Protein AF-A0A954VR56-F1 (afdb_monomer_lite)

Foldseek 3Di:
DCVLVVVQCVVPVCCVVPLVPKDWDWDADPVRDIDIDIDQSLVVCVVVVHHCDPSSVVVVVVVVVVVVVVSVD

pLDDT: mean 88.46, std 6.1, range [59.91, 97.81]

Sequence (73 aa):
GPGPGGKAMASAPTLGLDAFCQKLLIWQDEKGTVHVTFNDLRVLAARQEVSGGLPLRVINGRLKETFLTALEQ

Structure (mmCIF, N/CA/C/O backbone):
data_AF-A0A954VR56-F1
#
_entry.id   AF-A0A954VR56-F1
#
loop_
_atom_site.group_PDB
_atom_site.id
_atom_site.type_symbol
_atom_site.label_atom_id
_atom_site.label_alt_id
_atom_site.label_comp_id
_atom_site.label_asym_id
_atom_site.label_entity_id
_atom_site.label_seq_id
_atom_site.pdbx_PDB_ins_code
_atom_site.Cartn_x
_atom_site.Cartn_y
_atom_site.Cartn_z
_atom_site.occupancy
_atom_site.B_iso_or_equiv
_atom_site.auth_seq_id
_atom_site.auth_comp_id
_atom_site.auth_asym_id
_atom_site.auth_atom_id
_atom_site.pdbx_PDB_model_num
ATOM 1 N N . GLY A 1 1 ? 11.490 6.800 4.863 1.00 67.00 1 GLY A N 1
ATOM 2 C CA . GLY A 1 1 ? 11.817 7.830 3.853 1.00 67.00 1 GLY A CA 1
ATOM 3 C C . GLY A 1 1 ? 11.313 7.441 2.465 1.00 67.00 1 GLY A C 1
ATOM 4 O O . GLY A 1 1 ? 11.158 6.243 2.225 1.00 67.00 1 GLY A O 1
ATOM 5 N N . PRO A 1 2 ? 11.082 8.413 1.561 1.00 80.31 2 PRO A N 1
ATOM 6 C CA . PRO A 1 2 ? 10.363 8.238 0.284 1.00 80.31 2 PRO A CA 1
ATOM 7 C C . PRO A 1 2 ? 11.139 7.485 -0.815 1.00 80.31 2 PRO A C 1
ATOM 9 O O . PRO A 1 2 ? 10.558 7.101 -1.827 1.00 80.31 2 PRO A O 1
ATOM 12 N N . GLY A 1 3 ? 12.439 7.230 -0.618 1.00 86.44 3 GLY A N 1
ATOM 13 C CA . GLY A 1 3 ? 13.341 6.659 -1.630 1.00 86.44 3 GLY A CA 1
ATOM 14 C C . GLY A 1 3 ? 12.835 5.409 -2.374 1.00 86.44 3 GLY A C 1
ATOM 15 O O . GLY A 1 3 ? 12.958 5.368 -3.597 1.00 86.44 3 GLY A O 1
ATOM 16 N N . PRO A 1 4 ? 12.242 4.395 -1.710 1.00 86.62 4 PRO A N 1
ATOM 17 C CA . PRO A 1 4 ? 11.701 3.229 -2.413 1.00 86.62 4 PRO A CA 1
ATOM 18 C C . PRO A 1 4 ? 10.562 3.557 -3.386 1.00 86.62 4 PRO A C 1
ATOM 20 O O . PRO A 1 4 ? 10.489 2.940 -4.445 1.00 86.62 4 PRO A O 1
ATOM 23 N N . GLY A 1 5 ? 9.710 4.536 -3.060 1.00 85.44 5 GLY A N 1
ATOM 24 C CA . GLY A 1 5 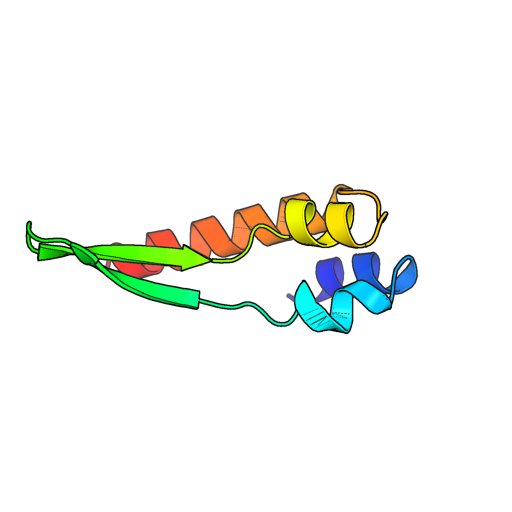? 8.634 4.979 -3.951 1.00 85.44 5 GLY A CA 1
ATOM 25 C C . GLY A 1 5 ? 9.193 5.643 -5.208 1.00 85.44 5 GLY A C 1
ATOM 26 O O . GLY A 1 5 ? 8.811 5.284 -6.316 1.00 85.44 5 GLY A O 1
ATOM 27 N N . GLY A 1 6 ? 10.191 6.519 -5.049 1.00 87.75 6 GLY A N 1
ATOM 28 C CA . GLY A 1 6 ? 10.901 7.125 -6.182 1.00 87.75 6 GLY A CA 1
ATOM 29 C C . GLY A 1 6 ? 11.571 6.090 -7.092 1.00 87.75 6 GLY A C 1
ATOM 30 O O . GLY A 1 6 ? 11.447 6.172 -8.310 1.00 87.75 6 GLY A O 1
ATOM 31 N N . LYS A 1 7 ? 12.209 5.060 -6.515 1.00 89.38 7 LYS A N 1
ATOM 32 C CA . LYS A 1 7 ? 12.802 3.954 -7.290 1.00 89.38 7 LYS A CA 1
ATOM 33 C C . LYS A 1 7 ? 11.765 3.169 -8.095 1.00 89.38 7 LYS A C 1
ATOM 35 O O . LYS A 1 7 ? 12.054 2.785 -9.219 1.00 89.38 7 LYS A O 1
ATOM 40 N N . ALA A 1 8 ? 10.585 2.925 -7.530 1.00 87.69 8 ALA A N 1
ATOM 41 C CA . ALA A 1 8 ? 9.507 2.237 -8.235 1.00 87.69 8 ALA A CA 1
ATOM 42 C C . ALA A 1 8 ? 8.926 3.089 -9.380 1.00 87.69 8 ALA A C 1
ATOM 44 O O . ALA A 1 8 ? 8.703 2.577 -10.473 1.00 87.69 8 ALA A O 1
ATOM 45 N N . MET A 1 9 ? 8.733 4.394 -9.155 1.00 91.31 9 MET A N 1
ATOM 46 C CA . MET A 1 9 ? 8.210 5.307 -10.180 1.00 91.31 9 MET A CA 1
ATOM 47 C C . MET A 1 9 ? 9.200 5.576 -11.317 1.00 91.31 9 MET A C 1
ATOM 49 O O . MET A 1 9 ? 8.763 5.847 -12.428 1.00 91.31 9 MET A O 1
ATOM 53 N N . ALA A 1 10 ? 10.511 5.463 -11.077 1.00 90.56 10 ALA A N 1
ATOM 54 C CA . ALA A 1 10 ? 11.523 5.653 -12.119 1.00 90.56 10 ALA A CA 1
ATOM 55 C C . ALA A 1 10 ? 11.350 4.682 -13.303 1.00 90.56 10 ALA A C 1
ATOM 57 O O . ALA A 1 10 ? 11.583 5.066 -14.444 1.00 90.56 10 ALA A O 1
ATOM 58 N N . SER A 1 11 ? 10.925 3.441 -13.037 1.00 86.62 11 SER A N 1
ATOM 59 C CA . SER A 1 11 ? 10.650 2.433 -14.071 1.00 86.62 11 SER A CA 1
ATOM 60 C C . SER A 1 11 ? 9.181 2.363 -14.489 1.00 86.62 11 SER A C 1
ATOM 62 O O . SER A 1 11 ? 8.878 1.808 -15.539 1.00 86.62 11 SER A O 1
ATOM 64 N N . ALA A 1 12 ? 8.268 2.873 -13.660 1.00 89.56 12 ALA A N 1
ATOM 65 C CA . ALA A 1 12 ? 6.827 2.799 -13.883 1.00 89.56 12 ALA A CA 1
ATOM 66 C C . ALA A 1 12 ? 6.107 4.029 -13.295 1.00 89.56 12 ALA A C 1
ATOM 68 O O . ALA A 1 12 ? 5.544 3.959 -12.197 1.00 89.56 12 ALA A O 1
ATOM 69 N N . PRO A 1 13 ? 6.113 5.173 -14.006 1.00 90.88 13 PRO A N 1
ATOM 70 C CA . PRO A 1 13 ? 5.527 6.422 -13.513 1.00 90.88 13 PRO A CA 1
ATOM 71 C C . PRO A 1 13 ? 4.025 6.332 -13.204 1.00 90.88 13 PRO A C 1
ATOM 73 O O . PRO A 1 13 ? 3.537 7.029 -12.316 1.00 90.88 13 PRO A O 1
ATOM 76 N N . THR A 1 14 ? 3.294 5.443 -13.885 1.00 89.94 14 THR A N 1
ATOM 77 C CA . THR A 1 14 ? 1.851 5.209 -13.687 1.00 89.94 14 THR A CA 1
ATOM 78 C C . THR A 1 14 ? 1.505 4.749 -12.268 1.00 89.94 14 THR A C 1
ATOM 80 O O . THR A 1 14 ? 0.402 5.018 -11.791 1.00 89.94 14 THR A O 1
ATOM 83 N N . LEU A 1 15 ? 2.459 4.157 -11.537 1.00 89.19 15 LEU A N 1
ATOM 84 C CA . LEU A 1 15 ? 2.291 3.808 -10.122 1.00 89.19 15 LEU A CA 1
ATOM 85 C C . LEU A 1 15 ? 2.033 5.039 -9.236 1.00 89.19 15 LEU A C 1
ATOM 87 O O . LEU A 1 15 ? 1.472 4.918 -8.146 1.00 89.19 15 LEU A O 1
ATOM 91 N N . GLY A 1 16 ? 2.429 6.234 -9.683 1.00 87.31 16 GLY A N 1
ATOM 92 C CA . GLY A 1 16 ? 2.134 7.490 -8.995 1.00 87.31 16 GLY A CA 1
ATOM 93 C C . GLY A 1 16 ? 0.638 7.808 -8.912 1.00 87.31 16 GLY A C 1
ATOM 94 O O . GLY A 1 16 ? 0.232 8.516 -7.997 1.00 87.31 16 GLY A O 1
ATOM 95 N N . LEU A 1 17 ? -0.184 7.266 -9.819 1.00 84.56 17 LEU A N 1
ATOM 96 C CA . LEU A 1 17 ? -1.616 7.572 -9.899 1.00 84.56 17 LEU A CA 1
ATOM 97 C C . LEU A 1 17 ? -2.442 6.881 -8.807 1.00 84.56 17 LEU A C 1
ATOM 99 O O . LEU A 1 17 ? -3.414 7.446 -8.309 1.00 84.56 17 LEU A O 1
ATOM 103 N N . ASP A 1 18 ? -2.096 5.647 -8.440 1.00 80.06 18 ASP A N 1
ATOM 104 C CA . ASP A 1 18 ? -2.934 4.817 -7.567 1.00 80.06 18 ASP A CA 1
ATOM 105 C C . ASP A 1 18 ? -2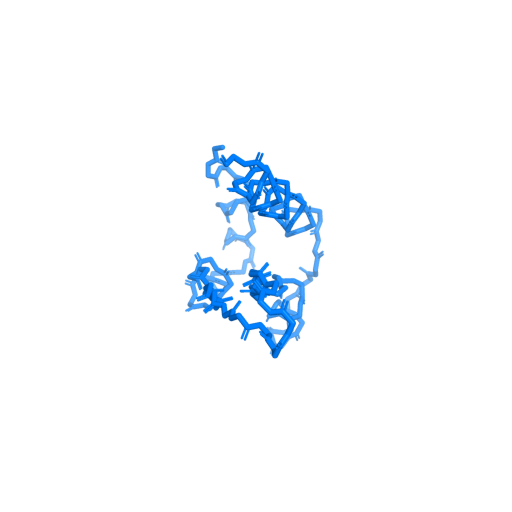.165 4.064 -6.475 1.00 80.06 18 ASP A C 1
ATOM 107 O O . ASP A 1 18 ? -2.738 3.845 -5.405 1.00 80.06 18 ASP A O 1
ATOM 111 N N . ALA A 1 19 ? -0.903 3.700 -6.713 1.00 78.38 19 ALA A N 1
ATOM 112 C CA . ALA A 1 19 ? -0.089 2.898 -5.815 1.00 78.38 19 ALA A CA 1
ATOM 113 C C . ALA A 1 19 ? 0.455 3.772 -4.682 1.00 78.38 19 ALA A C 1
ATOM 115 O O . ALA A 1 19 ? 0.284 3.459 -3.504 1.00 78.38 19 ALA A O 1
ATOM 116 N N . PHE A 1 20 ? 1.038 4.924 -5.012 1.00 78.94 20 PHE A N 1
ATOM 117 C CA . PHE A 1 20 ? 1.610 5.822 -4.002 1.00 78.94 20 PHE A CA 1
ATOM 118 C C . PHE A 1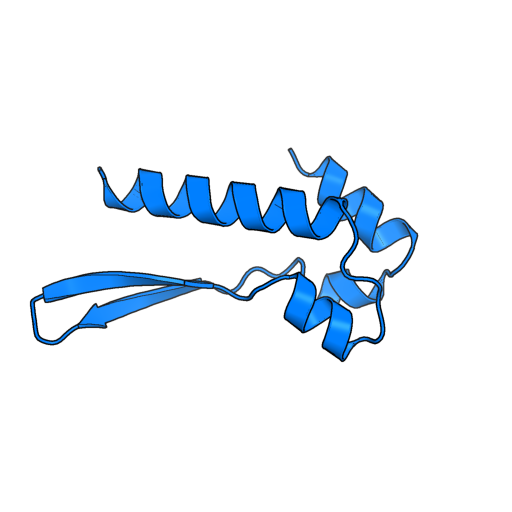 20 ? 0.608 6.813 -3.398 1.00 78.94 20 PHE A C 1
ATOM 120 O O . PHE A 1 20 ? 0.867 7.346 -2.320 1.00 78.94 20 PHE A O 1
ATOM 127 N N . CYS A 1 21 ? -0.578 6.961 -3.995 1.00 74.31 21 CYS A N 1
ATOM 128 C CA . CYS A 1 21 ? -1.754 7.513 -3.321 1.00 74.31 21 CYS A CA 1
ATOM 129 C C . CYS A 1 21 ? -2.352 6.454 -2.383 1.00 74.31 21 CYS A C 1
ATOM 131 O O . CYS A 1 21 ? -3.346 5.802 -2.728 1.00 74.31 21 CYS A O 1
ATOM 133 N N . GLN A 1 22 ? -1.717 6.261 -1.223 1.00 80.56 22 GLN A N 1
ATOM 134 C CA . GLN A 1 22 ? -2.177 5.314 -0.209 1.00 80.56 22 GLN A CA 1
ATOM 135 C C . GLN A 1 22 ? -3.600 5.628 0.244 1.00 80.56 22 GLN A C 1
ATOM 137 O O . GLN A 1 22 ? -3.907 6.752 0.634 1.00 80.56 22 GLN A O 1
ATOM 142 N N . LYS A 1 23 ? -4.463 4.617 0.173 1.00 86.88 23 LYS A N 1
ATOM 143 C CA . LYS A 1 23 ? -5.860 4.675 0.598 1.00 86.88 23 LYS A CA 1
ATOM 144 C C . LYS A 1 23 ? -5.983 3.830 1.848 1.00 86.88 23 LYS A C 1
ATOM 146 O O . LYS A 1 23 ? -5.636 2.651 1.836 1.00 86.88 23 LYS A O 1
ATOM 151 N N . LEU A 1 24 ? -6.476 4.455 2.906 1.00 89.81 24 LEU A N 1
ATOM 152 C CA . LEU A 1 24 ? -6.707 3.826 4.192 1.00 89.81 24 LEU A CA 1
ATOM 153 C C . LEU A 1 24 ? -8.212 3.777 4.437 1.00 89.81 24 LEU A C 1
ATOM 155 O O . LEU A 1 24 ? -8.891 4.793 4.298 1.00 89.81 24 LEU A O 1
ATOM 159 N N . LEU A 1 25 ? -8.718 2.613 4.815 1.00 92.56 25 LEU A N 1
ATOM 160 C CA . LEU A 1 25 ? -10.063 2.449 5.340 1.00 92.56 25 LEU A CA 1
ATOM 161 C C . LEU A 1 25 ? -9.947 1.964 6.782 1.00 92.56 25 LEU A C 1
ATOM 163 O O . LEU A 1 25 ? -9.471 0.854 7.040 1.00 92.56 25 LEU A O 1
ATOM 167 N N . ILE A 1 26 ? -10.387 2.825 7.696 1.00 93.12 26 ILE A N 1
ATOM 168 C CA . ILE A 1 26 ? -10.520 2.534 9.121 1.00 93.12 26 ILE A CA 1
ATOM 169 C C . ILE A 1 26 ? -11.989 2.236 9.381 1.00 93.12 26 ILE A C 1
ATOM 171 O O . ILE A 1 26 ? -12.859 3.008 8.977 1.00 93.12 26 ILE A O 1
ATOM 175 N N . TRP A 1 27 ? -12.265 1.114 10.027 1.00 94.50 27 TRP A N 1
ATOM 176 C CA . TRP A 1 27 ? -13.625 0.683 10.319 1.00 94.50 27 TRP A CA 1
ATOM 177 C C . TRP A 1 27 ? -13.657 -0.141 11.602 1.00 94.50 27 TRP A C 1
ATOM 179 O O . TRP A 1 27 ? -12.627 -0.636 12.051 1.00 94.50 27 TRP A O 1
ATOM 189 N N . GLN A 1 28 ? -14.834 -0.262 12.205 1.00 96.50 28 GLN A N 1
ATOM 190 C CA . GLN A 1 28 ? -15.049 -1.056 13.410 1.00 96.50 28 GLN A CA 1
ATOM 191 C C . GLN A 1 28 ? -16.000 -2.207 13.088 1.00 96.50 2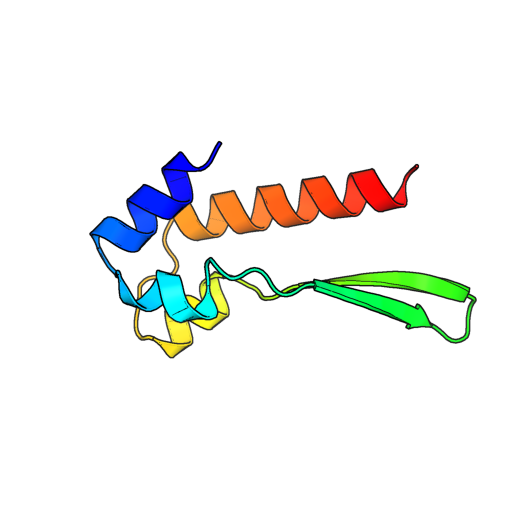8 GLN A C 1
ATOM 193 O O . GLN A 1 28 ? -16.993 -2.002 12.389 1.00 96.50 28 GLN A O 1
ATOM 198 N N . ASP A 1 29 ? -15.685 -3.412 13.561 1.00 96.69 29 ASP A N 1
ATOM 199 C CA . ASP A 1 29 ? -16.576 -4.563 13.418 1.00 96.69 29 ASP A CA 1
ATOM 200 C C . ASP A 1 29 ? -17.661 -4.610 14.507 1.00 96.69 29 ASP A C 1
ATOM 202 O O . ASP A 1 29 ? -17.656 -3.842 15.469 1.00 96.69 29 ASP A O 1
ATOM 206 N N . GLU A 1 30 ? -18.598 -5.550 14.377 1.00 97.81 30 GLU A N 1
ATOM 207 C CA . GLU A 1 30 ? -19.703 -5.746 15.329 1.00 97.81 30 GLU A CA 1
ATOM 208 C C . GLU A 1 30 ? -19.236 -6.106 16.752 1.00 97.81 30 GLU A C 1
ATOM 210 O O . GLU A 1 30 ? -19.995 -5.960 17.708 1.00 97.81 30 GLU A O 1
ATOM 215 N N . LYS A 1 31 ? -17.989 -6.571 16.913 1.00 97.06 31 LYS A N 1
ATOM 216 C CA . LYS A 1 31 ? -17.380 -6.901 18.210 1.00 97.06 31 LYS A CA 1
ATOM 217 C C . LYS A 1 31 ? -16.655 -5.705 18.830 1.00 97.06 31 LYS A C 1
ATOM 219 O O . LYS A 1 31 ? -16.068 -5.845 19.900 1.00 97.06 31 LYS A O 1
ATOM 224 N N . GLY A 1 32 ? -16.674 -4.547 18.170 1.00 95.31 32 GLY A N 1
ATOM 225 C CA . GLY A 1 32 ? -15.991 -3.339 18.613 1.00 95.31 32 GLY A CA 1
ATOM 226 C C . GLY A 1 32 ? -14.505 -3.288 18.246 1.00 95.31 32 GLY A C 1
ATOM 227 O O . GLY A 1 32 ? -13.820 -2.357 18.673 1.00 95.31 32 GLY A O 1
ATOM 228 N N . THR A 1 33 ? -13.990 -4.232 17.451 1.00 93.19 33 THR A N 1
ATOM 229 C CA . THR A 1 33 ? -12.574 -4.247 17.048 1.00 93.19 33 THR A CA 1
ATOM 230 C C . THR A 1 33 ? -12.340 -3.231 15.938 1.00 93.19 33 THR A C 1
ATOM 232 O O . THR A 1 33 ? -13.053 -3.238 14.933 1.00 93.19 33 THR A O 1
ATOM 235 N N . VAL A 1 34 ? -11.338 -2.365 16.103 1.00 92.94 34 VAL A N 1
ATOM 236 C CA . VAL A 1 34 ? -10.928 -1.405 15.071 1.00 92.94 34 VAL A CA 1
ATOM 237 C C . VAL A 1 34 ? -9.981 -2.084 14.088 1.00 92.94 34 VAL A C 1
ATOM 239 O O . VAL A 1 34 ? -8.969 -2.667 14.472 1.00 92.94 34 VAL A O 1
ATOM 242 N N . HIS A 1 35 ? -10.303 -1.975 12.805 1.00 92.44 35 HIS A N 1
ATOM 243 C CA . HIS A 1 35 ? -9.550 -2.540 11.696 1.00 92.44 35 HIS A CA 1
ATOM 244 C C . HIS A 1 35 ? -8.988 -1.432 10.818 1.00 92.44 35 HIS A C 1
ATOM 246 O O . HIS A 1 35 ? -9.653 -0.435 10.528 1.00 92.44 35 HIS A O 1
ATOM 252 N N . VAL A 1 36 ? -7.769 -1.651 10.332 1.00 92.88 36 VAL A N 1
ATOM 253 C CA . VAL A 1 36 ? -7.117 -0.787 9.349 1.00 92.88 36 VAL A CA 1
ATOM 254 C C . VAL A 1 36 ? -6.848 -1.609 8.100 1.00 92.88 36 VAL A C 1
ATOM 256 O O . VAL A 1 36 ? -6.119 -2.599 8.126 1.00 92.88 36 V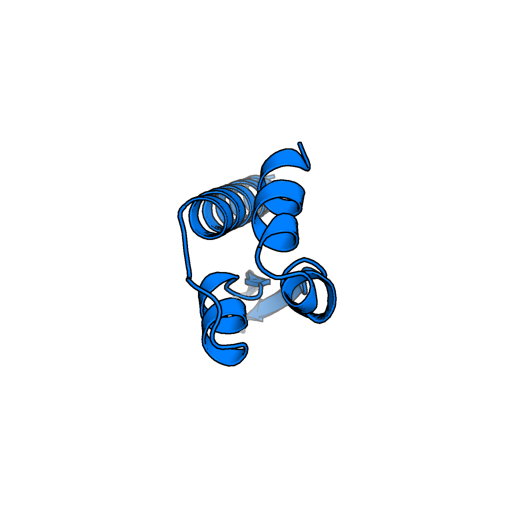AL A O 1
ATOM 259 N N . THR A 1 37 ? -7.440 -1.193 6.988 1.00 92.06 37 THR A N 1
ATOM 260 C CA . THR A 1 37 ? -7.266 -1.827 5.679 1.00 92.06 37 THR A CA 1
ATOM 261 C C . THR A 1 37 ? -6.689 -0.822 4.693 1.00 92.06 37 THR A C 1
ATOM 263 O O . THR A 1 37 ? -7.013 0.363 4.736 1.00 92.06 37 THR A O 1
ATOM 266 N N . PHE A 1 38 ? -5.792 -1.278 3.824 1.00 90.88 38 PHE A N 1
ATOM 267 C CA . PHE A 1 38 ? -5.096 -0.431 2.858 1.00 90.88 38 PHE A CA 1
ATOM 268 C C . PHE A 1 38 ? -4.789 -1.209 1.579 1.00 90.88 38 PHE A C 1
ATOM 270 O O . PHE A 1 38 ? -4.803 -2.442 1.558 1.00 90.88 38 PHE A O 1
ATOM 277 N N . ASN A 1 39 ? -4.532 -0.490 0.490 1.00 89.19 39 ASN A N 1
ATOM 278 C CA . ASN A 1 39 ? -4.259 -1.091 -0.812 1.00 89.19 39 ASN A CA 1
ATOM 279 C C . ASN A 1 39 ? -2.900 -1.822 -0.850 1.00 89.19 39 ASN A C 1
ATOM 281 O O . ASN A 1 39 ? -1.863 -1.223 -0.570 1.00 89.19 39 ASN A O 1
ATOM 285 N N . ASP A 1 40 ? -2.876 -3.092 -1.288 1.00 90.75 40 ASP A N 1
ATOM 286 C CA . ASP A 1 40 ? -1.617 -3.801 -1.582 1.00 90.75 40 ASP A CA 1
ATOM 287 C C . ASP A 1 40 ? -0.997 -3.230 -2.868 1.00 90.75 40 ASP A C 1
ATOM 289 O O . ASP A 1 40 ? -1.550 -3.333 -3.968 1.00 90.75 40 ASP A O 1
ATOM 293 N N . LEU A 1 41 ? 0.195 -2.649 -2.733 1.00 91.12 41 LEU A N 1
ATOM 294 C CA . LEU A 1 41 ? 0.935 -2.032 -3.832 1.00 91.12 41 LEU A CA 1
ATOM 295 C C . LEU A 1 41 ? 1.262 -2.980 -4.987 1.00 91.12 41 LEU A C 1
ATOM 297 O O . LEU A 1 41 ? 1.354 -2.541 -6.130 1.00 91.12 41 LEU A O 1
ATOM 301 N N . ARG A 1 42 ? 1.450 -4.271 -4.715 1.00 91.19 42 ARG A N 1
ATOM 302 C CA . ARG A 1 42 ? 1.764 -5.271 -5.743 1.00 91.19 42 ARG A CA 1
ATOM 303 C C . ARG A 1 42 ? 0.533 -5.627 -6.561 1.00 91.19 42 ARG A C 1
ATOM 305 O O . ARG A 1 42 ? 0.671 -5.883 -7.749 1.00 91.19 42 ARG A O 1
ATOM 312 N N . VAL A 1 43 ? -0.653 -5.607 -5.948 1.00 91.56 43 VAL A N 1
ATOM 313 C CA . VAL A 1 43 ? -1.922 -5.806 -6.666 1.00 91.56 43 VAL A CA 1
ATOM 314 C C . VAL A 1 43 ? -2.172 -4.633 -7.612 1.00 91.56 43 VAL A C 1
ATOM 316 O O . VAL A 1 43 ? -2.527 -4.840 -8.770 1.00 91.56 43 VAL A O 1
ATOM 319 N N . LEU A 1 44 ? -1.916 -3.404 -7.155 1.00 91.44 44 LEU A N 1
ATOM 320 C CA . LEU A 1 44 ? -2.024 -2.220 -8.009 1.00 91.44 44 LEU A CA 1
ATOM 321 C C . LEU A 1 44 ? -0.985 -2.211 -9.133 1.00 91.44 44 LEU A C 1
ATOM 323 O O . LEU A 1 44 ? -1.335 -1.910 -10.268 1.00 91.44 44 LEU A O 1
ATOM 327 N N . ALA A 1 45 ? 0.258 -2.606 -8.850 1.00 91.75 45 ALA A N 1
ATOM 328 C CA . ALA A 1 45 ? 1.278 -2.751 -9.884 1.00 91.75 45 ALA A CA 1
ATOM 329 C C . ALA A 1 45 ? 0.899 -3.815 -10.921 1.00 91.75 45 ALA A C 1
ATOM 331 O O . ALA A 1 45 ? 0.972 -3.543 -12.114 1.00 91.75 45 ALA A O 1
ATOM 332 N N . ALA A 1 46 ? 0.405 -4.979 -10.484 1.00 92.44 46 ALA A N 1
ATOM 333 C CA . ALA A 1 46 ? -0.054 -6.032 -11.387 1.00 92.44 46 ALA A CA 1
ATOM 334 C C . ALA A 1 46 ? -1.201 -5.562 -12.296 1.00 92.44 46 ALA A C 1
ATOM 336 O O . ALA A 1 46 ? -1.199 -5.867 -13.484 1.00 92.44 46 ALA A O 1
ATOM 337 N N . ARG A 1 47 ? -2.141 -4.761 -11.771 1.00 91.31 47 ARG A N 1
ATOM 338 C CA . ARG A 1 47 ? -3.220 -4.145 -12.565 1.00 91.31 47 ARG A CA 1
ATOM 339 C C . ARG A 1 47 ? -2.700 -3.220 -13.671 1.00 91.31 47 ARG A C 1
ATOM 341 O O . ARG A 1 47 ? -3.371 -3.057 -14.681 1.00 91.31 47 ARG A O 1
ATOM 348 N N . GLN A 1 48 ? -1.539 -2.606 -13.466 1.00 91.19 48 GLN A N 1
ATOM 349 C CA . GLN A 1 48 ? -0.878 -1.746 -14.448 1.00 91.19 48 GLN A CA 1
ATOM 350 C C . GLN A 1 48 ? 0.154 -2.492 -15.305 1.00 91.19 48 GLN A C 1
ATOM 352 O O . GLN A 1 48 ? 0.929 -1.843 -15.999 1.00 91.19 48 GLN A O 1
ATOM 357 N N . GLU A 1 49 ? 0.219 -3.825 -15.221 1.00 91.06 49 GLU A N 1
ATOM 358 C CA . GLU A 1 49 ? 1.233 -4.642 -15.906 1.00 91.06 49 GLU A CA 1
ATOM 359 C C . GLU A 1 49 ? 2.680 -4.290 -15.493 1.00 91.06 49 GLU A C 1
ATOM 361 O O . GLU A 1 49 ? 3.647 -4.514 -16.220 1.00 91.06 49 GLU A O 1
ATOM 366 N N . VAL A 1 50 ? 2.847 -3.765 -14.276 1.00 90.00 50 VAL A N 1
ATOM 367 C CA . VAL A 1 50 ? 4.135 -3.392 -13.685 1.00 90.00 50 VAL A CA 1
ATOM 368 C C . VAL A 1 50 ? 4.625 -4.495 -12.751 1.00 90.00 50 VAL A C 1
ATOM 370 O O . VAL A 1 50 ? 3.867 -5.069 -11.966 1.00 90.00 50 VAL A O 1
ATOM 373 N N . SER A 1 51 ? 5.931 -4.768 -12.775 1.00 85.69 51 SER A N 1
ATOM 374 C CA . SER A 1 51 ? 6.528 -5.772 -11.891 1.00 85.69 51 SER A CA 1
ATOM 375 C C 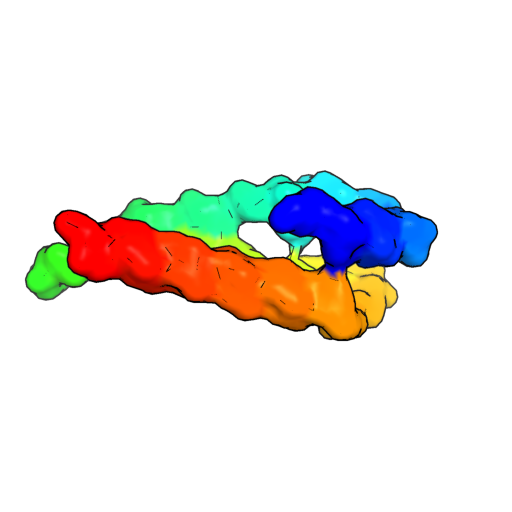. SER A 1 51 ? 6.365 -5.401 -10.406 1.00 85.69 51 SER A C 1
ATOM 377 O O . SER A 1 51 ? 6.672 -4.292 -9.964 1.00 85.69 51 SER A O 1
ATOM 379 N N . GLY A 1 52 ? 5.921 -6.375 -9.606 1.00 80.88 52 GLY A N 1
ATOM 380 C CA . GLY A 1 52 ? 5.724 -6.276 -8.154 1.00 80.88 52 GLY A CA 1
ATOM 381 C C . GLY A 1 52 ? 7.019 -6.241 -7.326 1.00 80.88 52 GLY A C 1
ATOM 382 O O . GLY A 1 52 ? 7.043 -6.801 -6.229 1.00 80.88 52 GLY A O 1
ATOM 383 N N . GLY A 1 53 ? 8.105 -5.683 -7.873 1.00 86.62 53 GLY A N 1
ATOM 384 C CA . GLY A 1 53 ? 9.484 -5.854 -7.413 1.00 86.62 53 GLY A CA 1
ATOM 385 C C . GLY A 1 53 ? 9.778 -5.429 -5.967 1.00 86.62 53 GLY A C 1
ATOM 386 O O . GLY A 1 53 ? 8.938 -4.897 -5.238 1.00 86.62 53 GLY A O 1
ATOM 387 N N . LEU A 1 54 ? 11.033 -5.637 -5.545 1.00 88.00 54 LEU A N 1
ATOM 388 C CA . LEU A 1 54 ? 11.500 -5.397 -4.171 1.00 88.00 54 LEU A CA 1
ATOM 389 C C . LEU A 1 54 ? 11.068 -4.043 -3.562 1.00 88.00 54 LEU A C 1
ATOM 391 O O . LEU A 1 54 ? 10.677 -4.050 -2.391 1.00 88.00 54 LEU A O 1
ATOM 395 N N . PRO A 1 55 ? 11.073 -2.905 -4.292 1.00 89.31 55 PRO A N 1
ATOM 396 C CA . PRO A 1 55 ? 10.620 -1.630 -3.738 1.00 89.31 55 PRO A CA 1
ATOM 397 C C . PRO A 1 55 ? 9.179 -1.664 -3.213 1.00 89.31 55 PRO A C 1
ATOM 399 O O . PRO A 1 55 ? 8.934 -1.208 -2.098 1.00 89.31 55 PRO A O 1
ATOM 402 N N . LEU A 1 56 ? 8.240 -2.261 -3.956 1.00 89.31 56 LEU A N 1
ATOM 403 C CA . LEU A 1 56 ? 6.829 -2.333 -3.559 1.00 89.31 56 LEU A CA 1
ATOM 404 C C . LEU A 1 56 ? 6.631 -3.239 -2.342 1.00 89.31 56 LEU A C 1
ATOM 406 O O . LEU A 1 56 ? 5.880 -2.898 -1.429 1.00 89.31 56 LEU A O 1
ATOM 410 N N . ARG A 1 57 ? 7.375 -4.351 -2.274 1.00 90.31 57 ARG A N 1
ATOM 411 C CA . ARG A 1 57 ? 7.374 -5.243 -1.105 1.00 90.31 57 ARG A CA 1
ATOM 412 C C . ARG A 1 57 ? 7.859 -4.532 0.161 1.00 90.31 57 ARG A C 1
ATOM 414 O O . ARG A 1 57 ? 7.248 -4.687 1.214 1.00 90.31 57 ARG A O 1
ATOM 421 N N . VAL A 1 58 ? 8.939 -3.752 0.061 1.00 90.94 58 VAL A N 1
ATOM 422 C CA . VAL A 1 58 ? 9.484 -2.983 1.193 1.00 90.94 58 VAL A CA 1
ATOM 423 C C . VAL A 1 58 ? 8.480 -1.942 1.684 1.00 90.94 58 VAL A C 1
ATOM 425 O O . VAL A 1 58 ? 8.314 -1.779 2.890 1.00 90.94 58 VAL A O 1
ATOM 428 N N . ILE A 1 59 ? 7.797 -1.244 0.773 1.00 90.12 59 ILE A N 1
ATOM 429 C CA . ILE A 1 59 ? 6.816 -0.221 1.152 1.00 90.12 59 ILE A CA 1
ATOM 430 C C . ILE A 1 59 ? 5.591 -0.865 1.815 1.00 90.12 59 ILE A C 1
ATOM 432 O O . ILE A 1 59 ? 5.202 -0.409 2.884 1.00 90.12 59 ILE A O 1
ATOM 436 N N . ASN A 1 60 ? 5.052 -1.961 1.266 1.00 90.12 60 ASN A N 1
ATOM 437 C CA . ASN A 1 60 ? 3.957 -2.711 1.898 1.00 90.12 60 ASN A CA 1
ATOM 438 C C . ASN A 1 60 ? 4.297 -3.147 3.330 1.00 90.12 60 ASN A C 1
ATOM 440 O O . ASN A 1 60 ? 3.466 -3.014 4.225 1.00 90.12 60 ASN A O 1
ATOM 444 N N . GLY A 1 61 ? 5.514 -3.658 3.552 1.00 90.75 61 GLY A N 1
ATOM 445 C CA . GLY A 1 61 ? 5.965 -4.064 4.885 1.00 90.75 61 GLY A CA 1
ATOM 446 C C . GLY A 1 61 ? 5.969 -2.897 5.873 1.00 90.75 61 GLY A C 1
ATOM 447 O O . GLY A 1 61 ? 5.414 -3.016 6.959 1.00 90.75 61 GLY A O 1
ATOM 448 N N . ARG A 1 62 ? 6.508 -1.745 5.455 1.00 91.56 62 ARG A N 1
ATOM 449 C CA . ARG A 1 62 ? 6.537 -0.526 6.277 1.00 91.56 62 ARG A CA 1
ATOM 450 C C . ARG A 1 62 ? 5.143 0.011 6.588 1.00 91.56 62 ARG A C 1
ATOM 452 O O . ARG A 1 62 ? 4.919 0.466 7.702 1.00 91.56 62 ARG A O 1
ATOM 459 N N . LEU A 1 63 ? 4.219 -0.029 5.624 1.00 89.88 63 LEU A N 1
ATOM 460 C CA . LEU A 1 63 ? 2.826 0.383 5.841 1.00 89.88 63 LEU A CA 1
ATOM 461 C C . LEU A 1 63 ? 2.159 -0.510 6.886 1.00 89.88 63 LEU A C 1
ATOM 463 O O . LEU A 1 63 ? 1.595 -0.002 7.849 1.00 89.88 63 LEU A O 1
ATOM 467 N N . LYS A 1 64 ? 2.302 -1.833 6.741 1.00 90.94 64 LYS A N 1
ATOM 468 C CA . LYS A 1 64 ? 1.778 -2.798 7.710 1.00 90.94 64 LYS A CA 1
ATOM 469 C C . LYS A 1 64 ? 2.323 -2.541 9.116 1.00 90.94 64 LYS A C 1
ATOM 471 O O . LYS A 1 64 ? 1.539 -2.456 10.049 1.00 90.94 64 LYS A O 1
ATOM 476 N N . GLU A 1 65 ? 3.640 -2.409 9.256 1.00 92.62 65 GLU A N 1
ATOM 477 C CA . GLU A 1 65 ? 4.294 -2.129 10.540 1.00 92.62 65 GLU A CA 1
ATOM 478 C C . GLU A 1 65 ? 3.782 -0.820 11.159 1.00 92.62 65 GLU A C 1
ATOM 480 O O . GLU A 1 65 ? 3.304 -0.824 12.287 1.00 92.62 65 GLU A O 1
ATOM 485 N N . THR A 1 66 ? 3.765 0.268 10.381 1.00 90.69 66 THR A N 1
ATOM 486 C CA . THR A 1 66 ? 3.285 1.586 10.837 1.00 90.69 66 THR A CA 1
ATOM 487 C C . THR A 1 66 ? 1.854 1.523 11.370 1.00 90.69 66 THR A C 1
ATOM 489 O O . THR A 1 66 ? 1.568 2.075 12.429 1.00 90.69 66 THR A O 1
ATOM 492 N N . PHE A 1 67 ? 0.945 0.866 10.644 1.00 89.06 67 PHE A N 1
ATOM 493 C CA . PHE A 1 67 ? -0.463 0.819 11.032 1.00 89.06 67 PHE A CA 1
ATOM 494 C C . PHE A 1 67 ? -0.731 -0.130 12.199 1.00 89.06 67 PHE A C 1
ATOM 496 O O . PHE A 1 67 ? -1.572 0.186 13.032 1.00 89.06 67 PHE A O 1
ATOM 503 N N . LEU A 1 68 ? -0.019 -1.258 12.292 1.00 87.19 68 LEU A N 1
ATOM 504 C CA . LEU A 1 68 ? -0.150 -2.160 13.439 1.00 87.19 68 LEU A CA 1
ATOM 505 C C . LEU A 1 68 ? 0.326 -1.485 14.727 1.00 87.19 68 LEU A C 1
ATOM 507 O O . LEU A 1 68 ? -0.413 -1.475 15.703 1.00 87.19 68 LEU A O 1
ATOM 511 N N . THR A 1 69 ? 1.486 -0.825 14.705 1.00 89.50 69 THR A N 1
ATOM 512 C CA . THR A 1 69 ? 1.985 -0.072 15.866 1.00 89.50 69 THR A CA 1
ATOM 513 C C . THR A 1 69 ? 1.060 1.082 16.263 1.00 89.50 69 THR A C 1
ATOM 515 O O . THR A 1 69 ? 0.996 1.441 17.434 1.00 89.50 69 THR A O 1
ATOM 518 N N . ALA A 1 70 ? 0.334 1.679 15.315 1.00 84.56 70 ALA A N 1
ATOM 519 C CA . ALA A 1 70 ? -0.642 2.724 15.619 1.00 84.56 70 ALA A CA 1
ATOM 520 C C . ALA A 1 70 ? -1.910 2.191 16.311 1.00 84.56 70 ALA A C 1
ATOM 522 O O . ALA A 1 70 ? -2.570 2.954 17.003 1.00 84.56 70 ALA A O 1
ATOM 523 N N . LEU A 1 71 ? -2.255 0.912 16.123 1.00 85.06 71 LEU A N 1
ATOM 524 C CA . LEU A 1 71 ? -3.395 0.264 16.787 1.00 85.06 71 LEU A CA 1
ATOM 525 C C . LEU A 1 71 ? -3.063 -0.256 18.192 1.00 85.06 71 LEU A C 1
ATOM 527 O O . LEU A 1 71 ? -3.971 -0.583 18.949 1.00 85.06 71 LEU A O 1
ATOM 531 N N . GLU A 1 72 ? -1.777 -0.367 18.524 1.00 84.19 72 GLU A N 1
ATOM 532 C CA . GLU A 1 72 ? -1.287 -0.807 19.837 1.00 84.19 72 GLU A CA 1
ATOM 533 C C . GLU A 1 72 ? -1.187 0.339 20.866 1.00 84.19 72 GLU A C 1
ATOM 535 O O . GLU A 1 72 ? -0.870 0.078 22.027 1.00 84.19 72 GLU A O 1
ATOM 540 N N . GLN A 1 73 ? -1.430 1.590 20.450 1.00 59.91 73 GLN A N 1
ATOM 541 C CA . GLN A 1 73 ? -1.393 2.802 21.287 1.00 59.91 73 GLN A CA 1
ATOM 542 C C . GLN A 1 73 ? -2.791 3.217 21.741 1.00 59.91 73 GLN A C 1
ATOM 544 O O . GLN A 1 73 ? -2.896 3.685 22.897 1.00 59.91 73 GLN A O 1
#

Secondary structure (DSSP, 8-state):
--HHHHHHHHH-TTHHHHTSS--EEEEE-TTS-EEEEE--HHHHHHHTT----HHHHHHHHHHHHHHHHHH--

Radius of gyration: 13.71 Å; chains: 1; bounding box: 33×15×37 Å